Protein AF-A0A5N7N208-F1 (afdb_monomer_lite)

Radius of gyration: 12.44 Å; chains: 1; bounding box: 24×15×30 Å

Sequence (35 aa):
MIRIPGGTFRMGSDQHYPEEAPVHRVTVDGF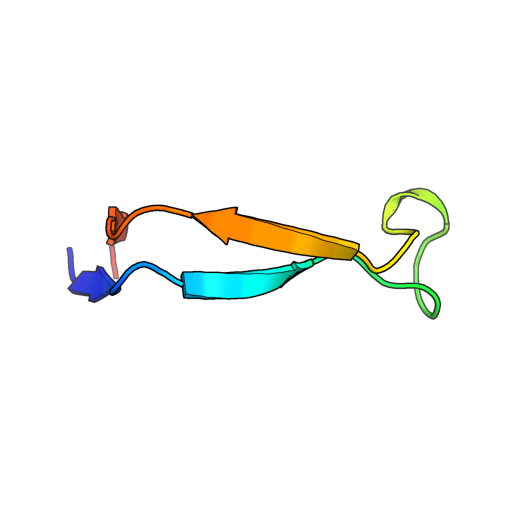WIDR

Organism: NCBI:txid2108360

Foldseek 3Di:
DDKDAWDKDWFFDPPDDPVSDDTDIDTDHIDDDDD

pLDDT: mean 96.55, std 2.54, range [86.0, 98.5]

Secondary structure (DSSP, 8-state):
-EEE--EEEEES-SSS-GGGPPPEEEEE--EEE--

Structure (mmCIF, N/CA/C/O backbone):
data_AF-A0A5N7N208-F1
#
_entry.id   AF-A0A5N7N208-F1
#
loop_
_atom_site.group_PDB
_atom_site.id
_atom_site.type_symbol
_atom_site.label_atom_id
_atom_site.label_alt_id
_atom_site.label_comp_id
_atom_site.label_asym_id
_atom_site.label_entity_id
_atom_site.label_seq_id
_atom_site.pdbx_PDB_ins_code
_atom_site.Cartn_x
_atom_site.Cartn_y
_atom_site.Cartn_z
_atom_site.occupancy
_atom_site.B_iso_or_equiv
_atom_site.auth_seq_id
_atom_site.auth_comp_id
_atom_site.auth_asym_id
_atom_site.auth_atom_id
_atom_site.pdbx_PDB_model_num
ATOM 1 N N . MET A 1 1 ? -3.342 8.916 17.134 1.00 91.06 1 MET A N 1
ATOM 2 C CA . MET A 1 1 ? -4.194 7.974 16.377 1.00 91.06 1 MET A CA 1
ATOM 3 C C . MET A 1 1 ? -5.386 8.651 15.690 1.00 91.06 1 MET A C 1
ATOM 5 O O . MET A 1 1 ? -6.190 9.295 16.353 1.00 91.06 1 MET A O 1
ATOM 9 N N . ILE A 1 2 ? -5.513 8.478 14.371 1.00 96.75 2 ILE A N 1
ATOM 10 C CA . ILE A 1 2 ? -6.616 8.892 13.488 1.00 96.75 2 ILE A CA 1
ATOM 11 C C . ILE A 1 2 ? -7.125 7.640 12.758 1.00 96.75 2 ILE A C 1
ATOM 13 O O . ILE A 1 2 ? -6.319 6.829 12.303 1.00 96.75 2 ILE A O 1
ATOM 17 N N . ARG A 1 3 ? -8.449 7.460 12.657 1.00 96.88 3 ARG A N 1
ATOM 18 C CA . ARG A 1 3 ? -9.048 6.337 11.920 1.00 96.88 3 ARG A CA 1
ATOM 19 C C . ARG A 1 3 ? -9.077 6.652 10.432 1.00 96.88 3 ARG A C 1
ATOM 21 O O . ARG A 1 3 ? -9.655 7.661 10.040 1.00 96.88 3 ARG A O 1
ATOM 28 N N . ILE A 1 4 ? -8.546 5.746 9.619 1.00 97.31 4 ILE A N 1
ATOM 29 C CA . ILE A 1 4 ? -8.672 5.787 8.163 1.00 97.31 4 ILE A CA 1
ATOM 30 C C . ILE A 1 4 ? -9.617 4.655 7.728 1.00 97.31 4 ILE A C 1
ATOM 32 O O . ILE A 1 4 ? -9.434 3.509 8.155 1.00 97.31 4 ILE A O 1
ATOM 36 N N . PRO A 1 5 ? -10.678 4.946 6.951 1.00 97.94 5 PRO A N 1
ATOM 37 C CA . PRO A 1 5 ? -11.547 3.907 6.417 1.00 97.94 5 PRO A CA 1
ATOM 38 C C . PRO A 1 5 ? -10.794 3.042 5.400 1.00 97.94 5 PRO A C 1
ATOM 40 O O . PRO A 1 5 ? -9.912 3.521 4.689 1.00 97.94 5 PRO A O 1
ATOM 43 N N . GLY A 1 6 ? -11.162 1.763 5.336 1.00 98.12 6 GLY A N 1
ATOM 44 C CA . GLY A 1 6 ? -10.632 0.848 4.330 1.00 98.12 6 GLY A CA 1
ATOM 45 C C . GLY A 1 6 ? -11.103 1.220 2.926 1.00 98.12 6 GLY A C 1
ATOM 46 O O . GLY A 1 6 ? -12.063 1.973 2.749 1.00 98.12 6 GLY A O 1
ATOM 47 N N . GLY A 1 7 ? -10.433 0.673 1.920 1.00 98.31 7 GLY A N 1
ATOM 48 C CA . GLY A 1 7 ? -10.748 0.950 0.526 1.00 98.31 7 GLY A CA 1
ATOM 49 C C . GLY A 1 7 ? -9.776 0.290 -0.439 1.00 98.31 7 GLY A C 1
ATOM 50 O O . GLY A 1 7 ? -8.772 -0.298 -0.033 1.00 98.31 7 GLY A O 1
ATOM 51 N N . THR A 1 8 ? -10.089 0.400 -1.728 1.00 98.50 8 THR A N 1
ATOM 52 C CA . THR A 1 8 ? -9.204 -0.032 -2.810 1.00 98.50 8 THR A CA 1
ATOM 53 C C . THR A 1 8 ? -8.477 1.170 -3.392 1.00 98.50 8 THR A C 1
ATOM 55 O O . THR A 1 8 ? -9.108 2.095 -3.904 1.00 98.50 8 THR A O 1
ATOM 58 N N . PHE A 1 9 ? -7.151 1.129 -3.372 1.00 97.31 9 PHE A N 1
ATOM 59 C CA . PHE A 1 9 ? -6.289 2.218 -3.819 1.00 97.31 9 PHE A CA 1
ATOM 60 C C . PHE A 1 9 ? -5.307 1.737 -4.883 1.00 97.31 9 PHE A C 1
ATOM 62 O O . PHE A 1 9 ? -5.048 0.541 -5.014 1.00 97.31 9 PHE A O 1
ATOM 69 N N . ARG A 1 10 ? -4.760 2.678 -5.658 1.00 97.75 10 ARG A N 1
ATOM 70 C CA . ARG A 1 10 ? -3.601 2.414 -6.517 1.00 97.75 10 ARG A CA 1
ATOM 71 C C . ARG A 1 10 ? -2.340 2.568 -5.672 1.00 97.75 10 ARG A C 1
ATOM 73 O O . ARG A 1 10 ? -2.155 3.621 -5.070 1.00 97.75 10 ARG A O 1
ATOM 80 N N . MET A 1 11 ? -1.513 1.534 -5.637 1.00 97.50 11 MET A N 1
ATOM 81 C CA . MET A 1 11 ? -0.232 1.507 -4.932 1.00 97.50 11 MET A CA 1
ATOM 82 C C . MET A 1 11 ? 0.884 1.150 -5.920 1.00 97.50 11 MET A C 1
ATOM 84 O O . MET A 1 11 ? 0.630 0.445 -6.897 1.00 97.50 11 MET A O 1
ATOM 88 N N . GLY A 1 12 ? 2.091 1.661 -5.675 1.00 97.12 12 GLY A N 1
ATOM 89 C CA . GLY A 1 12 ? 3.226 1.592 -6.601 1.00 97.12 12 GLY A CA 1
ATOM 90 C C . GLY A 1 12 ? 3.304 2.793 -7.551 1.00 97.12 12 GLY A C 1
ATOM 91 O O . GLY A 1 12 ? 2.458 3.691 -7.508 1.00 97.12 12 GLY A O 1
ATOM 92 N N . SER A 1 13 ? 4.328 2.810 -8.405 1.00 97.06 13 SER A N 1
ATOM 93 C CA . SER A 1 13 ? 4.636 3.886 -9.354 1.00 97.06 13 SER A CA 1
ATOM 94 C C . SER A 1 13 ? 5.335 3.334 -10.595 1.00 97.06 13 SER A C 1
ATOM 96 O O . SER A 1 13 ? 6.343 2.652 -10.484 1.00 97.06 13 SER A O 1
ATOM 98 N N . ASP A 1 14 ? 4.842 3.687 -11.786 1.00 95.88 14 ASP A N 1
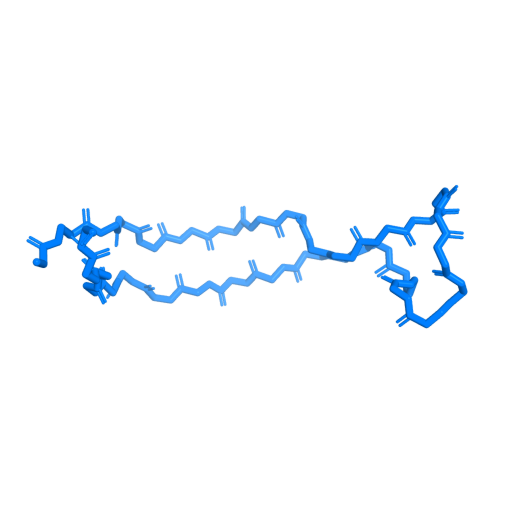ATOM 99 C CA . ASP A 1 14 ? 5.483 3.323 -13.062 1.00 95.88 14 ASP A CA 1
ATOM 100 C C . ASP A 1 1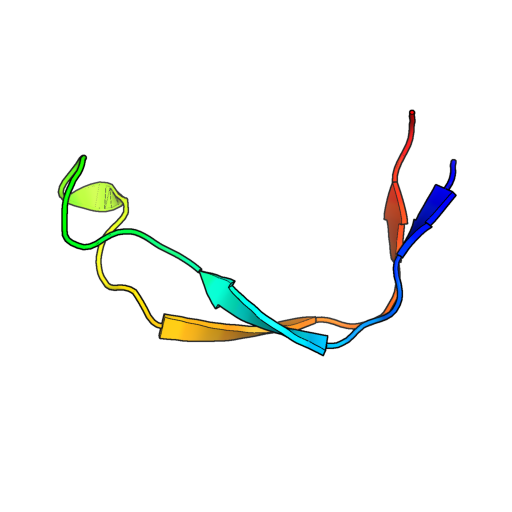4 ? 6.437 4.420 -13.579 1.00 95.88 14 ASP A C 1
ATOM 102 O O . ASP A 1 14 ? 7.028 4.276 -14.646 1.00 95.88 14 ASP A O 1
ATOM 106 N N . GLN A 1 15 ? 6.537 5.558 -12.876 1.00 95.19 15 GLN A N 1
ATOM 107 C CA . GLN A 1 15 ? 7.217 6.771 -13.367 1.00 95.19 15 GLN A CA 1
ATOM 108 C C . GLN A 1 15 ? 8.467 7.162 -12.569 1.00 95.19 15 GLN A C 1
ATOM 110 O O . GLN A 1 15 ? 9.171 8.083 -12.977 1.00 95.19 15 GLN A O 1
ATOM 115 N N . HIS A 1 16 ? 8.725 6.507 -11.436 1.00 90.44 16 HIS A N 1
ATOM 116 C CA . HIS A 1 16 ? 9.824 6.857 -10.535 1.00 90.44 16 HIS A CA 1
ATOM 117 C C . HIS A 1 16 ? 10.867 5.737 -10.515 1.00 90.44 16 HIS A C 1
ATOM 119 O O . HIS A 1 16 ? 11.435 5.410 -11.557 1.00 90.44 16 HIS A O 1
ATOM 125 N N . TYR A 1 17 ? 11.143 5.160 -9.350 1.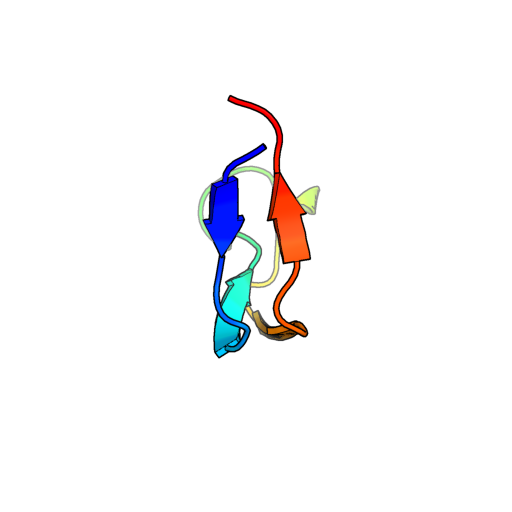00 95.81 17 TYR A N 1
ATOM 126 C CA . TYR A 1 17 ? 12.152 4.124 -9.232 1.00 95.81 17 TYR A CA 1
ATOM 127 C C . TYR A 1 17 ? 11.615 2.768 -9.721 1.00 95.81 17 TYR A C 1
ATOM 129 O O . TYR A 1 17 ? 10.457 2.446 -9.443 1.00 95.81 17 TYR A O 1
ATOM 137 N N . PRO A 1 18 ? 12.418 1.957 -10.441 1.00 94.12 18 PRO A N 1
ATOM 138 C CA . PRO A 1 18 ? 11.961 0.675 -10.981 1.00 94.12 18 PRO A CA 1
ATOM 139 C C . PRO A 1 18 ? 11.397 -0.287 -9.928 1.00 94.12 18 PRO A C 1
ATOM 141 O O . PRO A 1 18 ? 10.494 -1.060 -10.233 1.00 94.12 18 PRO A O 1
ATOM 144 N N . GLU A 1 19 ? 11.905 -0.243 -8.697 1.00 96.50 19 GLU A N 1
ATOM 145 C CA . GLU A 1 19 ? 11.448 -1.076 -7.583 1.00 96.50 19 GLU A CA 1
ATOM 146 C C . GLU A 1 19 ? 10.066 -0.694 -7.040 1.00 96.50 19 GLU A C 1
ATOM 148 O O . GLU A 1 19 ? 9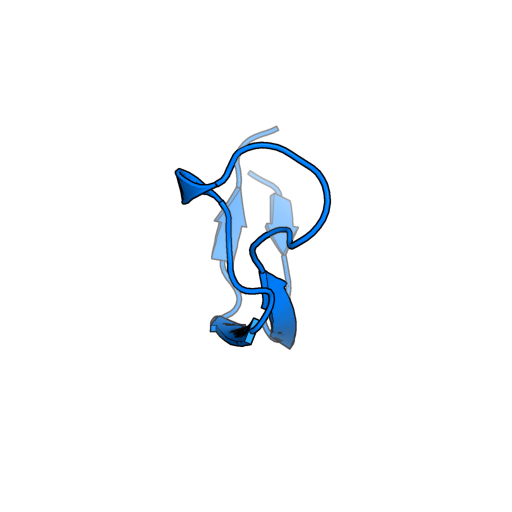.435 -1.499 -6.358 1.00 96.50 19 GLU A O 1
ATOM 153 N N . GLU A 1 20 ? 9.580 0.514 -7.335 1.00 97.12 20 GLU A N 1
ATOM 154 C CA . GLU A 1 20 ? 8.238 0.955 -6.946 1.00 97.12 20 GLU A CA 1
ATOM 155 C C . GLU A 1 20 ? 7.163 0.497 -7.944 1.00 97.12 20 GLU A C 1
ATOM 157 O O . GLU A 1 20 ? 5.965 0.604 -7.661 1.00 97.12 20 GLU A O 1
ATOM 162 N N . ALA A 1 21 ? 7.570 -0.004 -9.111 1.00 96.06 21 ALA A N 1
ATOM 163 C CA . ALA A 1 21 ? 6.678 -0.500 -10.145 1.00 96.06 21 ALA A CA 1
ATOM 164 C C . ALA A 1 21 ? 6.226 -1.951 -9.863 1.00 96.06 21 ALA A C 1
ATOM 166 O O . ALA A 1 21 ? 6.931 -2.717 -9.205 1.00 96.06 21 ALA A O 1
ATOM 167 N N . PRO A 1 22 ? 5.081 -2.389 -10.416 1.00 96.44 22 PRO A N 1
ATOM 168 C CA . PRO A 1 22 ? 4.120 -1.606 -11.184 1.00 96.44 22 PRO A CA 1
ATOM 169 C C . PRO A 1 22 ? 3.042 -0.968 -10.305 1.00 96.44 22 PRO A C 1
ATOM 171 O O . PRO A 1 22 ? 2.759 -1.422 -9.190 1.00 96.44 22 PRO A O 1
ATOM 174 N N . VAL A 1 23 ? 2.329 0.013 -10.857 1.00 98.06 23 VAL A N 1
ATOM 175 C CA . VAL A 1 23 ? 1.077 0.465 -10.242 1.00 98.06 23 VAL A CA 1
ATOM 176 C C . VAL A 1 23 ? 0.028 -0.647 -10.295 1.00 98.06 23 VAL A C 1
ATOM 178 O O . VAL A 1 23 ? -0.340 -1.131 -11.365 1.00 98.06 23 VAL A O 1
ATOM 181 N N . HIS A 1 24 ? -0.547 -0.993 -9.146 1.00 97.06 24 HIS A N 1
ATOM 182 C CA . HIS A 1 24 ? -1.605 -1.998 -9.044 1.00 97.06 24 HIS A CA 1
ATOM 183 C C . HIS A 1 24 ? -2.653 -1.629 -7.986 1.00 97.06 24 HIS A C 1
ATOM 185 O O . HIS A 1 24 ? -2.489 -0.683 -7.215 1.00 97.06 24 HIS A O 1
ATOM 191 N N . ARG A 1 25 ? -3.792 -2.335 -7.993 1.00 98.19 25 ARG A N 1
ATOM 192 C CA . ARG A 1 25 ? -4.883 -2.110 -7.033 1.00 98.19 25 ARG A CA 1
ATOM 193 C C . ARG A 1 25 ? -4.668 -2.950 -5.779 1.00 98.19 25 ARG A C 1
ATOM 195 O O . ARG A 1 25 ? -4.497 -4.159 -5.887 1.00 98.19 25 ARG A O 1
ATOM 202 N N . VAL A 1 26 ? -4.757 -2.317 -4.614 1.00 98.06 26 VAL A N 1
ATOM 203 C CA . VAL A 1 26 ? -4.671 -2.969 -3.301 1.00 98.06 26 VAL A CA 1
ATOM 204 C C . VAL A 1 26 ? -5.898 -2.596 -2.486 1.00 98.06 26 VAL A C 1
ATOM 206 O O . VAL A 1 26 ? -6.264 -1.422 -2.434 1.00 98.06 26 VAL A O 1
ATOM 209 N N . THR A 1 27 ? -6.527 -3.581 -1.850 1.00 98.31 27 THR A N 1
ATOM 210 C CA . THR A 1 27 ? -7.607 -3.360 -0.883 1.00 98.31 27 THR A CA 1
ATOM 211 C C . THR A 1 27 ? -7.051 -3.520 0.519 1.00 98.31 27 THR A C 1
ATOM 213 O O . THR A 1 27 ? -6.410 -4.527 0.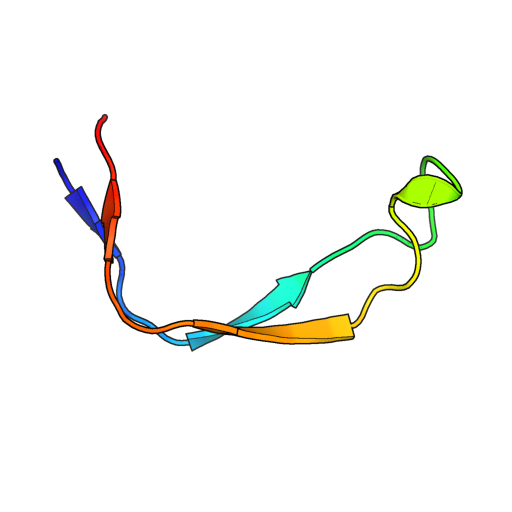810 1.00 98.31 27 THR A O 1
ATOM 216 N N . VAL A 1 28 ? -7.305 -2.538 1.378 1.00 97.81 28 VAL A N 1
ATOM 217 C CA . VAL A 1 28 ? -6.926 -2.586 2.793 1.00 97.81 28 VAL A CA 1
ATOM 218 C C . VAL A 1 28 ? -8.140 -2.355 3.677 1.00 97.81 28 VAL A C 1
ATOM 220 O O . VAL A 1 28 ? -9.049 -1.598 3.320 1.00 97.81 28 VAL A O 1
ATOM 223 N N . ASP A 1 29 ? -8.130 -2.987 4.844 1.00 98.44 29 ASP A N 1
ATOM 224 C CA . ASP A 1 29 ? -9.122 -2.740 5.883 1.00 98.44 29 ASP A CA 1
ATOM 225 C C . ASP A 1 29 ? -8.913 -1.372 6.536 1.00 98.44 29 ASP A C 1
ATOM 227 O O . ASP A 1 29 ? -7.850 -0.758 6.443 1.00 98.44 29 ASP A O 1
ATOM 231 N N . GLY A 1 30 ? -9.946 -0.878 7.220 1.00 97.81 30 GLY A N 1
ATOM 232 C CA . GLY A 1 30 ? -9.825 0.366 7.973 1.00 97.81 30 GLY A CA 1
ATOM 233 C C . GLY A 1 30 ? -8.893 0.202 9.172 1.00 97.81 30 GLY A C 1
ATOM 234 O O . GLY A 1 30 ? -9.102 -0.683 10.002 1.00 97.81 30 GLY A O 1
ATOM 235 N N . PHE A 1 31 ? -7.920 1.100 9.306 1.00 97.75 31 PHE A N 1
ATOM 236 C CA . PHE A 1 31 ? -6.878 1.044 10.331 1.00 97.75 31 PHE A CA 1
ATOM 237 C C . PHE A 1 31 ? -6.709 2.390 11.045 1.00 97.75 31 PHE A C 1
ATOM 239 O O . PHE A 1 31 ? -7.264 3.412 10.642 1.00 97.75 31 PHE A O 1
ATOM 246 N N . TRP A 1 32 ? -5.968 2.384 12.151 1.00 98.06 32 TRP A N 1
ATOM 247 C CA . TRP A 1 32 ? -5.591 3.592 12.881 1.00 98.06 32 TRP A CA 1
ATOM 248 C C . TRP A 1 32 ? -4.141 3.943 12.563 1.00 98.06 32 TRP A C 1
ATOM 250 O O . TRP A 1 32 ? -3.290 3.059 12.578 1.00 98.06 32 TRP A O 1
ATOM 260 N N . ILE A 1 33 ? -3.859 5.218 12.312 1.00 97.69 33 ILE A N 1
ATOM 261 C CA . ILE A 1 33 ? -2.496 5.727 12.130 1.00 97.69 33 ILE A CA 1
ATOM 262 C C . ILE A 1 33 ? -2.208 6.799 13.170 1.00 97.69 33 ILE A C 1
ATOM 264 O O . ILE A 1 33 ? -3.098 7.575 13.525 1.00 97.69 33 ILE A O 1
ATOM 268 N N . ASP A 1 34 ? -0.994 6.844 13.702 1.00 96.94 34 ASP A N 1
ATOM 269 C CA . ASP A 1 34 ? -0.592 7.972 14.532 1.00 96.94 34 ASP A CA 1
ATOM 270 C C . ASP A 1 34 ? -0.442 9.251 13.718 1.00 96.94 34 ASP A C 1
ATOM 272 O O . ASP A 1 34 ? -0.323 9.222 12.495 1.00 96.94 34 ASP A O 1
ATOM 276 N N . ARG A 1 35 ? -0.580 10.377 14.417 1.00 86.00 35 ARG A N 1
ATOM 277 C CA . ARG A 1 35 ? -0.448 11.695 13.808 1.00 86.00 35 ARG A CA 1
ATOM 278 C C . ARG A 1 35 ? 0.999 12.141 13.896 1.00 86.00 35 ARG A C 1
ATOM 280 O O . ARG A 1 35 ? 1.577 11.941 14.985 1.00 86.00 35 ARG A O 1
#

InterPro domains:
  IPR005532 Sulfatase-modifying factor enzyme-like domain [PF03781] (1-35)
  IPR016187 C-type lectin fold [SSF56436] (1-35)
  IPR042095 Sulfatase-modifying factor enzyme superfamily [G3DSA:3.90.1580.10] (1-35)